Protein AF-A0A239R152-F1 (afdb_monomer)

Foldseek 3Di:
DPPVPVPVVVVVVPDPPPPVVVPPDPPPPVPPPPQPDDVVLVVLLVVLQCLLVDDPVVLVVSVVVLVVVCVVVVSCCVDPSNVVSVVSSCVSVVNDDPPPPVPDPDDDDDDD

Structure (mmCIF, N/CA/C/O backbone):
data_AF-A0A239R152-F1
#
_entry.id   AF-A0A239R152-F1
#
loop_
_atom_site.group_PDB
_atom_site.id
_atom_site.type_symbol
_atom_site.label_atom_id
_atom_site.label_alt_id
_atom_site.label_comp_id
_atom_site.label_asym_id
_atom_site.label_entity_id
_atom_site.label_seq_id
_atom_site.pdbx_PDB_ins_code
_atom_site.Cartn_x
_atom_site.Cartn_y
_atom_site.Cartn_z
_atom_site.occupancy
_atom_site.B_iso_or_equiv
_atom_site.auth_seq_id
_atom_site.auth_comp_id
_atom_site.auth_asym_id
_atom_site.auth_atom_id
_atom_site.pdbx_PDB_model_num
ATOM 1 N N . MET A 1 1 ? -0.148 51.037 48.050 1.00 54.78 1 MET A N 1
ATOM 2 C CA . MET A 1 1 ? 0.441 49.810 47.458 1.00 54.78 1 MET A CA 1
ATOM 3 C C . MET A 1 1 ? 0.717 48.809 48.576 1.00 54.78 1 MET A C 1
ATOM 5 O O . MET A 1 1 ? 1.155 49.253 49.624 1.00 54.78 1 MET A O 1
ATOM 9 N N . ASN A 1 2 ? 0.447 47.514 48.349 1.00 53.69 2 ASN A N 1
ATOM 10 C CA . ASN A 1 2 ? 0.725 46.337 49.215 1.00 53.69 2 ASN A CA 1
ATOM 11 C C . ASN A 1 2 ? -0.446 45.640 49.944 1.00 53.69 2 ASN A C 1
ATOM 13 O O . ASN A 1 2 ? -0.197 44.796 50.799 1.00 53.69 2 ASN A O 1
ATOM 17 N N . ALA A 1 3 ? -1.708 45.857 49.555 1.00 50.34 3 ALA A N 1
ATOM 18 C CA . ALA A 1 3 ? -2.807 44.980 50.003 1.00 50.34 3 ALA A CA 1
ATOM 19 C C . ALA A 1 3 ? -2.902 43.657 49.205 1.00 50.34 3 ALA A C 1
ATOM 21 O O . ALA A 1 3 ? -3.432 42.673 49.705 1.00 50.34 3 ALA A O 1
ATOM 22 N N . TYR A 1 4 ? -2.326 43.599 47.997 1.00 51.03 4 TYR A N 1
ATOM 23 C CA . TYR A 1 4 ? -2.327 42.397 47.149 1.00 51.03 4 TYR A CA 1
ATOM 24 C C . TYR A 1 4 ? -1.309 41.328 47.576 1.00 51.03 4 TYR A C 1
ATOM 26 O O . TYR A 1 4 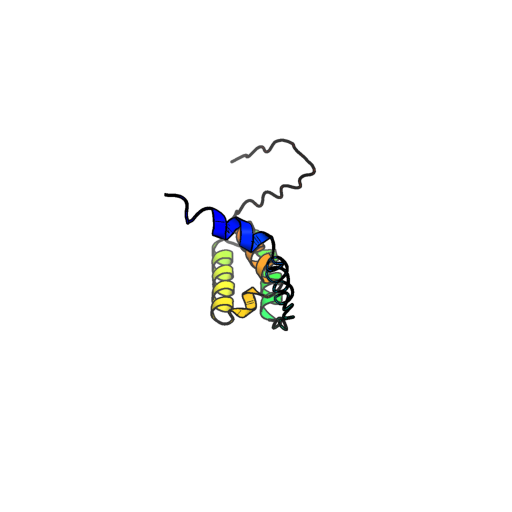? -1.421 40.179 47.158 1.00 51.03 4 TYR A O 1
ATOM 34 N N . ASN A 1 5 ? -0.344 41.674 48.438 1.00 51.94 5 ASN A N 1
ATOM 35 C CA . ASN A 1 5 ? 0.763 40.778 48.777 1.00 51.94 5 ASN A CA 1
ATOM 36 C C . ASN A 1 5 ? 0.481 39.760 49.894 1.00 51.94 5 ASN A C 1
ATOM 38 O O . ASN A 1 5 ? 1.269 38.843 50.117 1.00 51.94 5 ASN A O 1
ATOM 42 N N . ASN A 1 6 ? -0.649 39.885 50.589 1.00 52.69 6 ASN A N 1
ATOM 43 C CA . ASN A 1 6 ? -0.961 39.011 51.723 1.00 52.69 6 ASN A CA 1
ATOM 44 C C . ASN A 1 6 ? -1.977 37.910 51.401 1.00 52.69 6 ASN A C 1
ATOM 46 O O . ASN A 1 6 ? -2.044 36.922 52.136 1.00 52.69 6 ASN A O 1
ATOM 50 N N . THR A 1 7 ? -2.706 38.018 50.289 1.00 52.41 7 THR A N 1
ATOM 51 C CA . THR A 1 7 ? -3.747 37.050 49.912 1.00 52.41 7 THR A CA 1
ATOM 52 C C . THR A 1 7 ? -3.148 35.735 49.403 1.00 52.41 7 THR A C 1
ATOM 54 O O . THR A 1 7 ? -3.587 34.659 49.801 1.00 52.41 7 THR A O 1
ATOM 57 N N . TYR A 1 8 ? -2.069 35.776 48.614 1.00 52.78 8 TYR A N 1
ATOM 58 C CA . TYR A 1 8 ? -1.418 34.549 48.128 1.00 52.78 8 TYR A CA 1
ATOM 59 C C . TYR A 1 8 ? -0.663 33.788 49.227 1.00 52.78 8 TYR A C 1
ATOM 61 O O . TYR A 1 8 ? -0.602 32.562 49.204 1.00 52.78 8 TYR A O 1
ATOM 69 N N . LYS A 1 9 ? -0.138 34.487 50.242 1.00 49.56 9 LYS A N 1
ATOM 70 C CA . LYS A 1 9 ? 0.568 33.851 51.368 1.00 49.56 9 LYS A CA 1
ATOM 71 C C . LYS A 1 9 ? -0.373 33.103 52.315 1.00 49.56 9 LYS A C 1
ATOM 73 O O . LYS A 1 9 ? 0.055 32.154 52.968 1.00 49.56 9 LYS A O 1
ATOM 78 N N . THR A 1 10 ? -1.641 33.506 52.393 1.00 49.16 10 THR A N 1
ATOM 79 C CA . THR A 1 10 ? -2.646 32.834 53.233 1.00 49.16 10 THR A CA 1
ATOM 80 C C . THR A 1 10 ? -3.349 31.682 52.518 1.00 49.16 10 THR A C 1
ATOM 82 O O . THR A 1 10 ? -3.691 30.702 53.178 1.00 49.16 10 THR A O 1
ATOM 85 N N . LEU A 1 11 ? -3.490 31.736 51.189 1.00 50.66 11 LEU A N 1
ATOM 86 C CA . LEU A 1 11 ? -4.076 30.647 50.395 1.00 50.66 11 LEU A CA 1
ATOM 87 C C . LEU A 1 11 ? -3.208 29.375 50.362 1.00 50.66 11 LEU A C 1
ATOM 89 O O . LEU A 1 11 ? -3.748 28.274 50.380 1.00 50.66 11 LEU A O 1
ATOM 93 N N . ILE A 1 12 ? -1.878 29.499 50.421 1.00 53.09 12 ILE A N 1
ATOM 94 C CA . ILE A 1 12 ? -0.962 28.340 50.439 1.00 53.09 12 ILE A CA 1
ATOM 95 C C . ILE A 1 12 ? -1.028 27.574 51.778 1.00 53.09 12 ILE A C 1
ATOM 97 O O . ILE A 1 12 ? -0.812 26.367 51.821 1.00 53.09 12 ILE A O 1
ATOM 101 N N . LYS A 1 13 ? -1.377 28.243 52.888 1.00 52.16 13 LYS A N 1
ATOM 102 C CA . LYS A 1 13 ? -1.418 27.634 54.235 1.00 52.16 13 LYS A CA 1
ATOM 103 C C . LYS A 1 13 ? -2.699 26.862 54.559 1.00 52.16 13 LYS A C 1
ATOM 105 O O . LYS A 1 13 ? -2.751 26.191 55.585 1.00 52.16 13 LYS A O 1
ATOM 110 N N . ARG A 1 14 ? -3.727 26.934 53.713 1.00 52.03 14 ARG A N 1
ATOM 111 C CA . ARG A 1 14 ? -4.981 26.192 53.882 1.00 52.03 14 ARG A CA 1
ATOM 112 C C . ARG A 1 14 ? -5.170 25.246 52.706 1.00 52.03 14 ARG A C 1
ATOM 114 O O . ARG A 1 14 ? -5.946 25.545 51.820 1.00 52.03 14 ARG A O 1
ATOM 121 N N . GLY A 1 15 ? -4.410 24.150 52.696 1.00 53.88 15 GLY A N 1
ATOM 122 C CA . GLY A 1 15 ? -4.797 22.814 52.208 1.00 53.88 15 GLY A CA 1
ATOM 123 C C . GLY A 1 15 ? -5.612 22.637 50.916 1.00 53.88 15 GLY A C 1
ATOM 124 O O . GLY A 1 15 ? -6.231 21.592 50.778 1.00 53.88 15 GLY A O 1
ATOM 125 N N . ILE A 1 16 ? -5.644 23.589 49.981 1.00 56.22 16 ILE A N 1
ATOM 126 C CA . ILE A 1 16 ? -6.436 23.488 48.735 1.00 56.22 16 ILE A CA 1
ATOM 127 C C . ILE A 1 16 ? -5.576 22.983 47.558 1.00 56.22 16 ILE A C 1
ATOM 129 O O . ILE A 1 16 ? -6.053 22.821 46.441 1.00 56.22 16 ILE A O 1
ATOM 133 N N . PHE A 1 17 ? -4.307 22.643 47.795 1.00 52.22 17 PHE A N 1
ATOM 134 C CA . PHE A 1 17 ? -3.438 22.102 46.749 1.00 52.22 17 PHE A CA 1
ATOM 135 C C . PHE A 1 17 ? -3.601 20.602 46.404 1.00 52.22 17 PHE A C 1
ATOM 137 O O . PHE A 1 17 ? -3.144 20.234 45.325 1.00 52.22 17 PHE A O 1
ATOM 144 N N . PRO A 1 18 ? -4.249 19.708 47.190 1.00 51.25 18 PRO A N 1
ATOM 145 C CA . PRO A 1 18 ? -4.340 18.306 46.785 1.00 51.25 18 PRO A CA 1
ATOM 146 C C . PRO A 1 18 ? -5.588 17.995 45.944 1.00 51.25 18 PRO A C 1
ATOM 148 O O . PRO A 1 18 ? -5.772 16.847 45.559 1.00 51.25 18 PRO A O 1
ATOM 151 N N . LEU A 1 19 ? -6.458 18.971 45.648 1.00 53.03 19 LEU A N 1
ATOM 152 C CA . LEU A 1 19 ? -7.699 18.689 44.915 1.00 53.03 19 LEU A CA 1
ATOM 153 C C . LEU A 1 19 ? -7.513 18.667 43.387 1.00 53.03 19 LEU A C 1
ATOM 155 O O . LEU A 1 19 ? -8.284 18.016 42.689 1.00 53.03 19 LEU A O 1
ATOM 159 N N . LEU A 1 20 ? -6.484 19.338 42.853 1.00 53.75 20 LEU A N 1
ATOM 160 C CA . LEU A 1 20 ? -6.269 19.429 41.401 1.00 53.75 20 LEU A CA 1
ATOM 161 C C . LEU A 1 20 ? -5.587 18.186 40.797 1.00 53.75 20 LEU A C 1
ATOM 163 O O . LEU A 1 20 ? -5.603 18.012 39.584 1.00 53.75 20 LEU A O 1
ATOM 167 N N . LEU A 1 21 ? -5.007 17.317 41.633 1.00 53.88 21 LEU A N 1
ATOM 168 C CA . LEU A 1 21 ? -4.289 16.109 41.200 1.00 53.88 21 LEU A CA 1
ATOM 169 C C . LEU A 1 21 ? -5.175 14.850 41.162 1.00 53.88 21 LEU A C 1
ATOM 171 O O . LEU A 1 21 ? -4.732 13.809 40.688 1.00 53.88 21 LEU A O 1
ATOM 175 N N . LEU A 1 22 ? -6.428 14.941 41.627 1.00 53.94 22 LEU A N 1
ATOM 176 C CA . LEU A 1 22 ? -7.354 13.805 41.706 1.00 53.94 22 LEU A CA 1
ATOM 177 C C . LEU A 1 22 ? -8.255 13.639 40.462 1.00 53.94 22 LEU A C 1
ATOM 179 O O . LEU A 1 22 ? -9.050 12.708 40.406 1.00 53.94 22 LEU A O 1
ATOM 183 N N . LEU A 1 23 ? -8.140 14.526 39.466 1.00 54.38 23 LEU A N 1
ATOM 184 C CA . LEU A 1 23 ? -8.944 14.511 38.229 1.00 54.38 23 LEU A CA 1
ATOM 185 C C . LEU A 1 23 ? -8.264 13.796 37.046 1.00 54.38 23 LEU A C 1
ATOM 187 O O . LEU A 1 23 ? -8.760 13.850 35.925 1.00 54.38 23 LEU A O 1
ATOM 191 N N . LEU A 1 24 ? -7.135 13.125 37.283 1.00 58.44 24 LEU A N 1
ATOM 192 C CA . LEU A 1 24 ? -6.314 12.505 36.240 1.00 58.44 24 LEU A CA 1
ATOM 193 C C . LEU A 1 24 ? -6.440 10.979 36.019 1.00 58.44 24 LEU A C 1
ATOM 195 O O . LEU A 1 24 ? -5.568 10.456 35.329 1.00 58.44 24 LEU A O 1
ATOM 199 N N . PRO A 1 25 ? -7.472 10.228 36.474 1.00 57.25 25 PRO A N 1
ATOM 200 C CA . PRO A 1 25 ? -7.584 8.830 36.059 1.00 57.25 25 PRO A CA 1
ATOM 201 C C . PRO A 1 25 ? -8.887 8.528 35.307 1.00 57.25 25 PRO A C 1
ATOM 203 O O . PRO A 1 25 ? -9.601 7.621 35.708 1.00 57.25 25 PRO A O 1
ATOM 206 N N . LEU A 1 26 ? -9.245 9.255 34.240 1.00 57.44 26 LEU A N 1
ATOM 207 C CA . LEU A 1 26 ? -10.443 8.913 33.445 1.00 57.44 26 LEU A CA 1
ATOM 208 C C . LEU A 1 26 ? -10.313 9.189 31.935 1.00 57.44 26 LEU A C 1
ATOM 210 O O . LEU A 1 26 ? -11.246 9.700 31.326 1.00 57.44 26 LEU A O 1
ATOM 214 N N . CYS A 1 27 ? -9.187 8.856 31.294 1.00 57.62 27 CYS A N 1
ATOM 215 C CA . CYS A 1 27 ? -9.175 8.848 29.821 1.00 57.62 27 CYS A CA 1
ATOM 216 C C . CYS A 1 27 ? -8.229 7.828 29.172 1.00 57.62 27 CYS A C 1
ATOM 218 O O . CYS A 1 27 ? -7.711 8.062 28.088 1.00 57.62 27 CYS A O 1
ATOM 220 N N . PHE A 1 28 ? -8.043 6.663 29.792 1.00 58.47 28 PHE A N 1
ATOM 221 C CA . PHE A 1 28 ? -7.693 5.462 29.030 1.00 58.47 28 PHE A CA 1
ATOM 222 C C . PHE A 1 28 ? -8.974 4.666 28.823 1.00 58.47 28 PHE A C 1
ATOM 224 O O . PHE A 1 28 ? -9.144 3.563 29.335 1.00 58.47 28 PHE A O 1
ATOM 231 N N . CYS A 1 29 ? -9.922 5.268 28.101 1.00 51.75 29 CYS A N 1
ATOM 232 C CA . CYS A 1 29 ? -10.923 4.472 27.418 1.00 51.75 29 CYS A CA 1
ATOM 233 C C . CYS A 1 29 ? -10.142 3.757 26.313 1.00 51.75 29 CYS A C 1
ATOM 235 O O . CYS A 1 29 ? -9.996 4.276 25.208 1.00 51.75 29 CYS A O 1
ATOM 237 N N . SER A 1 30 ? -9.545 2.612 26.656 1.00 56.03 30 SER A N 1
ATOM 238 C CA . SER A 1 30 ? -9.160 1.612 25.671 1.00 56.03 30 SER A CA 1
ATOM 239 C C . SER A 1 30 ? -10.476 1.103 25.107 1.00 56.03 30 SER A C 1
ATOM 241 O O . SER A 1 30 ? -11.021 0.097 25.548 1.00 56.03 30 SER A O 1
ATOM 243 N N . CYS A 1 31 ? -11.060 1.913 24.229 1.00 56.28 31 CYS A N 1
ATOM 244 C CA . CYS A 1 31 ? -12.112 1.485 23.347 1.00 56.28 31 CYS A CA 1
ATOM 245 C C . CYS A 1 31 ? -11.403 0.496 22.431 1.00 56.28 31 CYS A C 1
ATOM 247 O O . CYS A 1 31 ? -10.741 0.893 21.472 1.00 56.28 31 CYS A O 1
ATOM 249 N N . GLU A 1 32 ? -11.442 -0.778 22.813 1.00 53.25 32 GLU A N 1
ATOM 250 C CA . GLU A 1 32 ? -11.334 -1.891 21.882 1.00 53.25 32 GLU A CA 1
ATOM 251 C C . GLU A 1 32 ? -12.467 -1.650 20.883 1.00 53.25 32 GLU A C 1
ATOM 253 O O . GLU A 1 32 ? -13.606 -2.072 21.066 1.00 53.25 32 GLU A O 1
ATOM 258 N N . LYS A 1 33 ? -12.198 -0.794 19.891 1.00 56.69 33 LYS A N 1
ATOM 259 C CA . LYS A 1 33 ? -13.030 -0.721 18.709 1.00 56.69 33 LYS A CA 1
ATOM 260 C C . LYS A 1 33 ? -12.922 -2.113 18.133 1.00 56.69 33 LYS A C 1
ATOM 262 O O . LYS A 1 33 ? -11.815 -2.534 17.803 1.00 56.69 33 LYS A O 1
ATOM 267 N N . ASP A 1 34 ? -14.044 -2.815 18.061 1.00 56.56 34 ASP A N 1
ATOM 268 C CA . ASP A 1 34 ? -14.171 -3.956 17.172 1.00 56.56 34 ASP A CA 1
ATOM 269 C C . ASP A 1 34 ? -13.736 -3.454 15.794 1.00 56.56 34 ASP A C 1
ATOM 271 O O . ASP A 1 34 ? -14.458 -2.700 15.137 1.00 56.56 34 ASP A O 1
ATOM 275 N N . ILE A 1 35 ? -12.483 -3.747 15.433 1.00 60.47 35 ILE A N 1
ATOM 276 C CA . ILE A 1 35 ? -11.912 -3.341 14.158 1.00 60.47 35 ILE A CA 1
ATOM 277 C C . ILE A 1 35 ? -12.716 -4.126 13.139 1.00 60.47 35 ILE A C 1
ATOM 279 O O 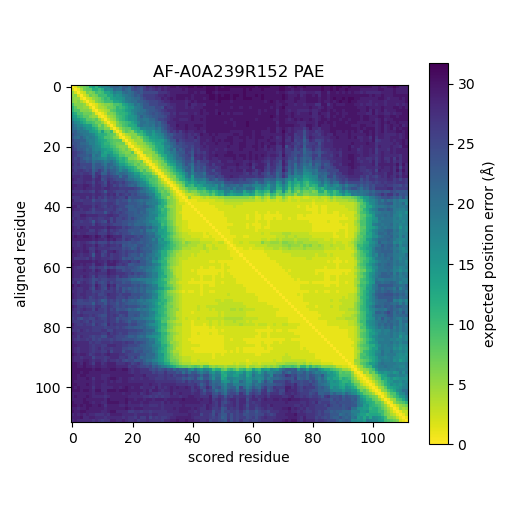. ILE A 1 35 ? -12.624 -5.353 13.070 1.00 60.47 35 ILE A O 1
ATOM 283 N N . GLU A 1 36 ? -13.567 -3.413 12.411 1.00 67.31 36 GLU A N 1
ATOM 284 C CA . GLU A 1 36 ? -14.335 -3.991 11.328 1.00 67.31 36 GLU A CA 1
ATOM 285 C C . GLU A 1 36 ? -13.329 -4.573 10.335 1.00 67.31 36 GLU A C 1
ATOM 287 O O . GLU A 1 36 ? -12.520 -3.857 9.746 1.00 67.31 36 GLU A O 1
ATOM 292 N N . HIS A 1 37 ? -13.295 -5.900 10.253 1.00 75.94 37 HIS A N 1
ATOM 293 C CA . HIS A 1 37 ? -12.340 -6.592 9.410 1.00 75.94 37 HIS A CA 1
ATOM 294 C C . HIS A 1 37 ? -12.844 -6.535 7.973 1.00 75.94 37 HIS A C 1
ATOM 296 O O . HIS A 1 37 ? -13.867 -7.142 7.656 1.00 75.94 37 HIS A O 1
ATOM 302 N N . TYR A 1 38 ? -12.127 -5.813 7.116 1.00 86.62 38 TYR A N 1
ATOM 303 C CA . TYR A 1 38 ? -12.467 -5.664 5.705 1.00 86.62 38 TYR A CA 1
ATOM 304 C C . TYR A 1 38 ? -11.713 -6.719 4.879 1.00 86.62 38 TYR A C 1
ATOM 306 O O . TYR A 1 38 ? -10.495 -6.603 4.711 1.00 86.62 38 TYR A O 1
ATOM 314 N N . PRO A 1 39 ? -12.385 -7.749 4.325 1.00 90.81 39 PRO A N 1
ATOM 315 C CA . PRO A 1 39 ? -11.725 -8.779 3.516 1.00 90.81 39 PRO A CA 1
ATOM 316 C C . PRO A 1 39 ? -10.967 -8.203 2.311 1.00 90.81 39 PRO A C 1
ATOM 318 O O . PRO A 1 39 ? -9.940 -8.743 1.892 1.00 90.81 39 PRO A O 1
ATOM 321 N N . GLU A 1 40 ? -11.439 -7.079 1.771 1.00 93.94 40 GLU A N 1
ATOM 322 C CA . GLU A 1 40 ? -10.790 -6.329 0.701 1.00 93.94 40 GLU A CA 1
ATOM 323 C C . GLU A 1 40 ? -9.380 -5.877 1.089 1.00 93.94 40 GLU A C 1
ATOM 325 O O . GLU A 1 40 ? -8.496 -5.876 0.237 1.00 93.94 40 GLU A O 1
ATOM 330 N N . MET A 1 41 ? -9.125 -5.571 2.365 1.00 93.25 41 MET A N 1
ATOM 331 C CA . MET A 1 41 ? -7.802 -5.151 2.839 1.00 93.25 41 MET A CA 1
ATOM 332 C C . MET A 1 41 ? -6.790 -6.290 2.756 1.00 93.25 41 MET A C 1
ATOM 334 O O . MET A 1 41 ? -5.642 -6.067 2.382 1.00 93.25 41 MET A O 1
ATOM 338 N N . VAL A 1 42 ? -7.222 -7.533 2.984 1.00 95.12 42 VAL A N 1
ATOM 339 C CA . VAL A 1 42 ? -6.376 -8.719 2.779 1.00 95.12 42 VAL A CA 1
ATOM 340 C C . VAL A 1 42 ? -6.018 -8.876 1.299 1.00 95.12 42 VAL A C 1
ATOM 342 O O . VAL A 1 42 ? -4.862 -9.145 0.960 1.00 95.12 42 VAL A O 1
ATOM 345 N N . ALA A 1 43 ? -6.987 -8.669 0.403 1.00 96.06 43 ALA A N 1
ATOM 346 C CA . ALA A 1 43 ? -6.760 -8.737 -1.039 1.00 96.06 43 ALA A CA 1
ATOM 347 C C . ALA A 1 43 ? -5.839 -7.607 -1.526 1.00 96.06 43 ALA A C 1
ATOM 349 O O . ALA A 1 43 ? -4.893 -7.856 -2.275 1.00 96.06 43 ALA A O 1
ATOM 350 N N . TYR A 1 44 ? -6.065 -6.379 -1.058 1.00 97.56 44 TYR A N 1
ATOM 351 C CA . TYR A 1 44 ? -5.230 -5.226 -1.380 1.00 97.56 44 TYR A CA 1
ATOM 352 C C . TYR A 1 44 ? -3.814 -5.394 -0.850 1.00 97.56 44 TYR A C 1
ATOM 354 O O . TYR A 1 44 ? -2.874 -5.089 -1.572 1.00 97.56 44 TYR A O 1
ATOM 362 N N . TYR A 1 45 ? -3.639 -5.957 0.342 1.00 97.19 45 TYR A N 1
ATOM 363 C CA . TYR A 1 45 ? -2.321 -6.290 0.871 1.00 97.19 45 TYR A CA 1
ATOM 364 C C . TYR A 1 45 ? -1.604 -7.365 0.040 1.00 97.19 45 TYR A C 1
ATOM 366 O O . TYR A 1 45 ? -0.403 -7.279 -0.226 1.00 97.19 45 TYR A O 1
ATOM 374 N N . ALA A 1 46 ? -2.319 -8.397 -0.413 1.00 97.00 46 ALA A N 1
ATOM 375 C CA . ALA A 1 46 ? -1.739 -9.412 -1.289 1.00 97.00 46 ALA A CA 1
ATOM 376 C C . ALA A 1 46 ? -1.277 -8.817 -2.632 1.00 97.00 46 ALA A C 1
ATOM 378 O O . ALA A 1 46 ? -0.188 -9.139 -3.111 1.00 97.00 46 ALA A O 1
ATOM 379 N N . GLU A 1 47 ? -2.081 -7.930 -3.215 1.00 96.81 47 GLU A N 1
ATOM 380 C CA . GLU A 1 47 ? -1.773 -7.231 -4.462 1.00 96.81 47 GLU A CA 1
ATOM 381 C C . GLU A 1 47 ? -0.648 -6.201 -4.287 1.00 96.81 47 GLU A C 1
ATOM 383 O O . GLU A 1 47 ? 0.256 -6.150 -5.122 1.00 96.81 47 GLU A O 1
ATOM 388 N N . SER A 1 48 ? -0.632 -5.458 -3.172 1.00 96.69 48 SER A N 1
ATOM 389 C CA . SER A 1 48 ? 0.347 -4.397 -2.907 1.00 96.69 48 SER A CA 1
ATOM 390 C C . SER A 1 48 ? 1.785 -4.917 -2.878 1.00 96.69 48 SER A C 1
ATOM 392 O O . SER A 1 48 ? 2.703 -4.231 -3.322 1.00 96.69 48 SER A O 1
ATOM 394 N N . LYS A 1 49 ? 1.989 -6.161 -2.427 1.00 95.88 49 LYS A N 1
ATOM 395 C CA . LYS A 1 49 ? 3.304 -6.831 -2.417 1.00 95.88 49 LYS A CA 1
ATOM 396 C C . LYS A 1 49 ? 3.916 -7.022 -3.808 1.00 95.88 49 LYS A C 1
ATOM 398 O O . LYS A 1 49 ? 5.121 -7.225 -3.913 1.00 95.88 49 LYS A O 1
ATOM 403 N N . ASN A 1 50 ? 3.109 -6.958 -4.866 1.00 95.19 50 ASN A N 1
ATOM 404 C CA . ASN A 1 50 ? 3.562 -7.118 -6.247 1.00 95.19 50 ASN A CA 1
ATOM 405 C C . ASN A 1 50 ? 3.716 -5.778 -6.984 1.00 95.19 50 ASN A C 1
ATOM 407 O O . ASN A 1 50 ? 4.108 -5.769 -8.146 1.00 95.19 50 ASN A O 1
ATOM 411 N N . LEU A 1 51 ? 3.440 -4.638 -6.342 1.00 93.31 51 LEU A N 1
ATOM 412 C CA . LEU A 1 51 ? 3.547 -3.328 -6.995 1.00 93.31 51 LEU A CA 1
ATOM 413 C C . LEU A 1 51 ? 4.945 -2.995 -7.548 1.00 93.31 51 LEU A C 1
ATOM 415 O O . LEU A 1 51 ? 5.006 -2.385 -8.614 1.00 93.31 51 LEU A O 1
ATOM 419 N N . PRO A 1 52 ? 6.065 -3.410 -6.922 1.00 89.88 52 PRO A N 1
ATOM 420 C CA . PRO A 1 52 ? 7.392 -3.141 -7.479 1.00 89.88 52 PRO A CA 1
ATOM 421 C C . PRO A 1 52 ? 7.673 -3.822 -8.829 1.00 89.88 52 PRO A C 1
ATOM 423 O O . PRO A 1 52 ? 8.625 -3.447 -9.505 1.00 89.88 52 PRO A O 1
ATOM 426 N N . SER A 1 53 ? 6.888 -4.833 -9.226 1.00 90.19 53 SER A N 1
ATOM 427 C CA . SER A 1 53 ? 7.090 -5.582 -10.476 1.00 90.19 53 SER A CA 1
ATOM 428 C C . SER A 1 53 ? 6.133 -5.186 -11.605 1.00 90.19 53 SER A C 1
ATOM 430 O O . SER A 1 53 ? 6.203 -5.762 -12.693 1.00 90.19 53 SER A O 1
ATOM 432 N N . VAL A 1 54 ? 5.248 -4.209 -11.381 1.00 91.25 54 VAL A N 1
ATOM 433 C CA . VAL A 1 54 ? 4.267 -3.754 -12.378 1.00 91.25 54 VAL A CA 1
ATOM 434 C C . VAL A 1 54 ? 4.581 -2.350 -12.897 1.00 91.25 54 VAL A C 1
ATOM 436 O O . VAL A 1 54 ? 5.456 -1.645 -12.405 1.00 91.25 54 VAL A O 1
ATOM 439 N N . THR A 1 55 ? 3.863 -1.935 -13.939 1.00 92.88 55 THR A N 1
ATOM 440 C CA . THR A 1 55 ? 4.036 -0.613 -14.554 1.00 92.88 55 THR A CA 1
ATOM 441 C C . THR A 1 55 ? 3.510 0.517 -13.665 1.00 92.88 55 THR A C 1
ATOM 443 O O . THR A 1 55 ? 2.565 0.321 -12.900 1.00 92.88 55 THR A O 1
ATOM 446 N N . ALA A 1 56 ? 4.039 1.733 -13.844 1.00 90.00 56 ALA A N 1
ATOM 447 C CA . ALA A 1 56 ? 3.580 2.935 -13.137 1.00 90.00 56 ALA A CA 1
ATOM 448 C C . ALA A 1 56 ? 2.063 3.175 -13.270 1.00 90.00 56 ALA A C 1
ATOM 450 O O . ALA A 1 56 ? 1.396 3.474 -12.282 1.00 90.00 56 ALA A O 1
A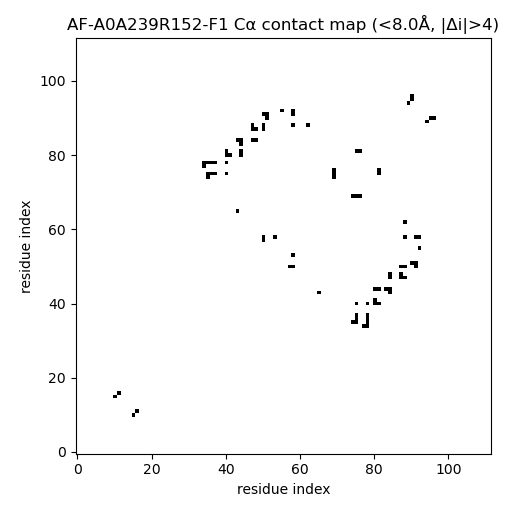TOM 451 N N . ASP A 1 57 ? 1.490 2.948 -14.457 1.00 91.94 57 ASP A N 1
ATOM 452 C CA . ASP A 1 57 ? 0.038 3.031 -14.675 1.00 91.94 57 ASP A CA 1
ATOM 453 C C . ASP A 1 57 ? -0.746 2.045 -13.802 1.00 91.94 57 ASP A C 1
ATOM 455 O O . ASP A 1 57 ? -1.858 2.329 -13.356 1.00 91.94 57 ASP A O 1
ATOM 459 N N . SER A 1 58 ? -0.187 0.856 -13.576 1.00 92.31 58 SER A N 1
ATOM 460 C CA . SER A 1 58 ? -0.813 -0.171 -12.745 1.00 92.31 58 SER A CA 1
ATOM 461 C C . SER A 1 58 ? -0.738 0.200 -11.268 1.00 92.31 58 SER A C 1
ATOM 463 O O . SER A 1 58 ? -1.730 0.032 -10.562 1.00 92.31 58 SER A O 1
ATOM 465 N N . ILE A 1 59 ? 0.374 0.798 -10.831 1.00 92.62 59 ILE A N 1
ATOM 466 C CA . ILE A 1 59 ? 0.506 1.370 -9.485 1.00 92.62 59 ILE A CA 1
ATOM 467 C C . ILE A 1 59 ? -0.525 2.489 -9.288 1.00 92.62 59 ILE A C 1
ATOM 469 O O . ILE A 1 59 ? -1.269 2.461 -8.315 1.00 92.62 59 ILE A O 1
ATOM 473 N N . ALA A 1 60 ? -0.650 3.423 -10.236 1.00 93.44 60 ALA A N 1
ATOM 474 C CA . ALA A 1 60 ? -1.615 4.522 -10.151 1.00 93.44 60 ALA A CA 1
ATOM 475 C C . ALA A 1 60 ? -3.068 4.023 -10.053 1.00 93.44 60 ALA A C 1
ATOM 477 O O . ALA A 1 60 ? -3.836 4.497 -9.211 1.00 93.44 60 ALA A O 1
ATOM 478 N N . ARG A 1 61 ? -3.438 3.024 -10.867 1.00 96.00 61 ARG A N 1
ATOM 479 C CA . ARG A 1 61 ? -4.760 2.380 -10.798 1.00 96.00 61 ARG A CA 1
ATOM 480 C C . ARG A 1 61 ? -4.998 1.694 -9.454 1.00 96.00 61 ARG A C 1
ATOM 482 O O . ARG A 1 61 ? -6.095 1.804 -8.909 1.00 96.00 61 ARG A O 1
ATOM 489 N N . PHE A 1 62 ? -3.992 1.012 -8.911 1.00 97.19 62 PHE A N 1
ATOM 490 C CA . PHE A 1 62 ? -4.092 0.386 -7.597 1.00 97.19 62 PHE A CA 1
ATOM 491 C C . PHE A 1 62 ? -4.271 1.424 -6.483 1.00 97.19 62 PHE A C 1
ATOM 493 O O . PHE A 1 62 ? -5.180 1.288 -5.667 1.00 97.19 62 PHE A O 1
ATOM 500 N N . THR A 1 63 ? -3.485 2.502 -6.491 1.00 95.88 63 THR A N 1
ATOM 501 C CA . THR A 1 63 ? -3.614 3.602 -5.525 1.00 95.88 63 THR A CA 1
ATOM 502 C C . THR A 1 63 ? -5.015 4.205 -5.556 1.00 95.88 63 THR A C 1
ATOM 504 O O . THR A 1 63 ? -5.633 4.367 -4.509 1.00 95.88 63 THR A O 1
ATOM 507 N N . GLN A 1 64 ? -5.558 4.470 -6.749 1.00 96.31 64 GLN A N 1
ATOM 508 C CA . GLN A 1 64 ? -6.921 4.986 -6.893 1.00 96.31 64 GLN A CA 1
ATOM 509 C C . GLN A 1 64 ? -7.974 4.000 -6.370 1.00 96.31 64 GLN A C 1
ATOM 511 O O . GLN A 1 64 ? -8.964 4.418 -5.774 1.00 96.31 64 GLN A O 1
ATOM 516 N N . LYS A 1 65 ? -7.770 2.693 -6.573 1.00 97.06 65 LYS A N 1
ATOM 517 C CA . LYS A 1 65 ? -8.661 1.649 -6.054 1.00 97.06 65 LYS A CA 1
ATOM 518 C C . LYS A 1 65 ? -8.705 1.659 -4.524 1.00 97.06 65 LYS A C 1
ATOM 520 O O . LYS A 1 65 ? -9.794 1.654 -3.952 1.00 97.06 65 LYS A O 1
ATOM 525 N N . VAL A 1 66 ? -7.539 1.700 -3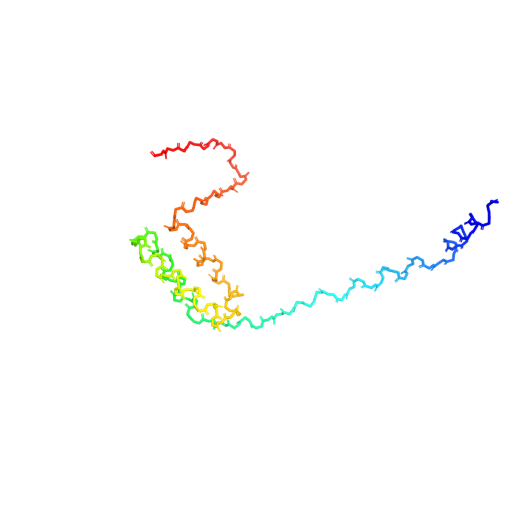.876 1.00 96.50 66 VAL A N 1
ATOM 526 C CA . VAL A 1 66 ? -7.430 1.758 -2.410 1.00 96.50 66 VAL A CA 1
ATOM 527 C C . VAL A 1 66 ? -8.033 3.058 -1.875 1.00 96.50 66 VAL A C 1
ATOM 529 O O . VAL A 1 66 ? -8.825 3.009 -0.938 1.00 96.50 66 VAL A O 1
ATOM 532 N N . ASP A 1 67 ? -7.733 4.201 -2.502 1.00 96.12 67 ASP A N 1
ATOM 533 C CA . ASP A 1 67 ? -8.283 5.507 -2.114 1.00 96.12 67 ASP A CA 1
ATOM 534 C C . ASP A 1 67 ? -9.817 5.530 -2.202 1.00 96.12 67 ASP A C 1
ATOM 536 O O . ASP A 1 67 ? -10.501 5.897 -1.247 1.00 96.12 67 ASP A O 1
ATOM 540 N N . HIS A 1 68 ? -10.379 5.034 -3.307 1.00 97.06 68 HIS A N 1
ATOM 541 C CA . HIS A 1 68 ? -11.827 4.957 -3.479 1.00 97.06 68 HIS A CA 1
ATOM 542 C C . HIS A 1 68 ? -12.484 4.087 -2.402 1.00 97.06 68 HIS A C 1
ATOM 544 O O . HIS A 1 68 ? -13.528 4.454 -1.862 1.00 97.06 68 HIS A O 1
ATOM 550 N N . PHE A 1 69 ? -11.867 2.952 -2.064 1.00 96.00 69 PHE A N 1
ATOM 551 C CA . PHE A 1 69 ? -12.369 2.070 -1.016 1.00 96.00 69 PHE A CA 1
ATOM 552 C C . PHE A 1 69 ? -12.396 2.768 0.347 1.00 96.00 69 PHE A C 1
ATOM 554 O O . PHE A 1 69 ? -13.430 2.769 1.006 1.00 96.00 69 PHE A O 1
ATOM 561 N N . VAL A 1 70 ? -11.314 3.440 0.752 1.00 95.12 70 VAL A N 1
ATOM 562 C CA . VAL A 1 70 ? -11.276 4.130 2.055 1.00 95.12 70 VAL A CA 1
ATOM 563 C C . VAL A 1 70 ? -12.109 5.412 2.098 1.00 95.12 70 VAL A C 1
ATOM 565 O O . VAL A 1 70 ? -12.442 5.888 3.181 1.00 95.12 70 VAL A O 1
ATOM 568 N N . VAL A 1 71 ? -12.465 5.990 0.947 1.00 94.88 71 VAL A N 1
ATOM 569 C CA . VAL A 1 71 ? -13.467 7.065 0.867 1.00 94.88 71 VAL A CA 1
ATOM 570 C C . VAL A 1 71 ? -14.870 6.514 1.131 1.00 94.88 71 VAL A C 1
ATOM 572 O O . VAL A 1 71 ? -15.644 7.150 1.845 1.00 94.88 71 VAL A O 1
ATOM 575 N N . GLN A 1 72 ? -15.195 5.336 0.588 1.00 95.88 72 GLN A N 1
ATOM 576 C CA . GLN A 1 72 ? -16.475 4.663 0.835 1.00 95.88 72 GLN A CA 1
ATOM 577 C C . GLN A 1 72 ? -16.573 4.090 2.256 1.00 95.88 72 GLN A C 1
ATOM 579 O O . GLN A 1 72 ? -17.636 4.166 2.871 1.00 95.88 72 GLN A O 1
ATOM 584 N N . TYR A 1 73 ? -15.462 3.574 2.786 1.00 94.31 73 TYR A N 1
ATOM 585 C CA . TYR A 1 73 ? -15.360 2.936 4.098 1.00 94.31 73 TYR A CA 1
ATOM 586 C C . TYR A 1 73 ? -14.253 3.597 4.933 1.00 94.31 73 TYR A C 1
ATOM 588 O O . TYR A 1 73 ? -13.148 3.064 5.045 1.00 94.31 73 TYR A O 1
ATOM 596 N N . PRO A 1 74 ? -14.512 4.767 5.551 1.00 92.88 74 PRO A N 1
ATOM 597 C CA . PRO A 1 74 ? -13.481 5.508 6.281 1.00 92.88 74 PRO A CA 1
ATOM 598 C C . PRO A 1 74 ? -12.829 4.732 7.430 1.00 92.88 74 PRO A C 1
ATOM 600 O O . PRO A 1 74 ? -11.650 4.951 7.711 1.00 92.88 74 PRO A O 1
ATOM 603 N N . ALA A 1 75 ? -13.565 3.815 8.069 1.00 90.62 75 ALA A N 1
ATOM 604 C CA . ALA A 1 75 ? -13.050 2.974 9.149 1.00 90.62 75 ALA A CA 1
ATOM 605 C C . ALA A 1 75 ? -12.005 1.949 8.672 1.00 90.62 75 ALA A C 1
ATOM 607 O O . ALA A 1 75 ? -11.180 1.520 9.473 1.00 90.62 75 ALA A O 1
ATOM 608 N N .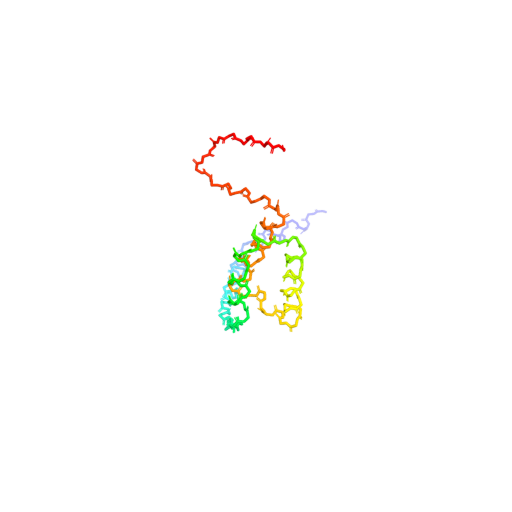 ALA A 1 76 ? -11.928 1.645 7.371 1.00 91.38 76 ALA A N 1
ATOM 609 C CA . ALA A 1 76 ? -10.879 0.788 6.815 1.00 91.38 76 ALA A CA 1
ATOM 610 C C . ALA A 1 76 ? -9.465 1.372 6.983 1.00 91.38 76 ALA A C 1
ATOM 612 O O . ALA A 1 76 ? -8.485 0.637 6.927 1.00 91.38 76 ALA A O 1
ATOM 613 N N . LYS A 1 77 ? -9.335 2.682 7.240 1.00 92.38 77 LYS A N 1
ATOM 614 C CA . LYS A 1 77 ? -8.047 3.301 7.597 1.00 92.38 77 LYS A CA 1
ATOM 615 C C . LYS A 1 77 ? -7.520 2.853 8.963 1.00 92.38 77 LYS A C 1
ATOM 617 O O . LYS A 1 77 ? -6.339 3.041 9.235 1.00 92.38 77 LYS A O 1
ATOM 622 N N . GLU A 1 78 ? -8.390 2.315 9.817 1.00 92.06 78 GLU A N 1
ATOM 623 C CA . GLU A 1 78 ? -8.041 1.768 11.132 1.00 92.06 78 GLU A CA 1
ATOM 624 C C . GLU A 1 78 ? -7.676 0.272 11.055 1.00 92.06 78 GLU A C 1
ATOM 626 O O . GLU A 1 78 ? -7.225 -0.293 12.049 1.00 92.06 78 GLU A O 1
ATOM 631 N N . ASP A 1 79 ? -7.827 -0.368 9.886 1.00 92.56 79 ASP A N 1
ATOM 632 C CA . ASP A 1 79 ? -7.398 -1.751 9.676 1.00 92.56 79 ASP A CA 1
ATOM 633 C C . ASP A 1 79 ? -5.869 -1.857 9.765 1.00 92.56 79 ASP A C 1
ATOM 635 O O . ASP A 1 79 ? -5.125 -1.063 9.181 1.00 92.56 79 ASP A O 1
ATOM 639 N N . SER A 1 80 ? -5.397 -2.887 10.467 1.00 92.50 80 SER A N 1
ATOM 640 C CA . SER A 1 80 ? -3.971 -3.157 10.671 1.00 92.50 80 SER A CA 1
ATOM 641 C C . SER A 1 80 ? -3.146 -3.292 9.382 1.00 92.50 80 SER A C 1
ATOM 643 O O . SER A 1 80 ? -1.952 -3.012 9.414 1.00 92.50 80 SER A O 1
ATOM 645 N N . LEU A 1 81 ? -3.754 -3.681 8.253 1.00 94.44 81 LEU A N 1
ATOM 646 C CA . LEU A 1 81 ? -3.067 -3.853 6.966 1.00 94.44 81 LEU A CA 1
ATOM 647 C C . LEU A 1 81 ? -2.979 -2.562 6.147 1.00 94.44 81 LEU A C 1
ATOM 649 O O . LEU A 1 81 ? -2.158 -2.471 5.231 1.00 94.44 81 LEU A O 1
ATOM 653 N N . TYR A 1 82 ? -3.810 -1.560 6.446 1.00 94.50 82 TYR A N 1
ATOM 654 C CA . TYR A 1 82 ? -3.796 -0.284 5.734 1.00 94.50 82 TYR A CA 1
ATOM 655 C C . TYR A 1 82 ? -2.412 0.389 5.693 1.00 94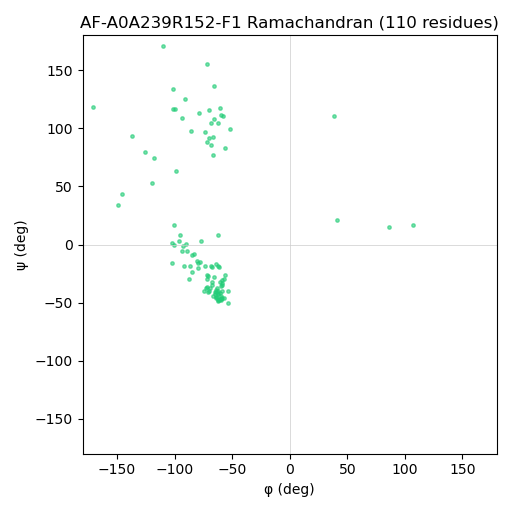.50 82 TYR A C 1
ATOM 657 O O . TYR A 1 82 ? -1.978 0.740 4.590 1.00 94.50 82 TYR A O 1
ATOM 665 N N . PRO A 1 83 ? -1.679 0.558 6.817 1.00 94.50 83 PRO A N 1
ATOM 666 C CA . PRO A 1 83 ? -0.355 1.181 6.781 1.00 94.50 83 PRO A CA 1
ATOM 667 C C . PRO A 1 83 ? 0.628 0.435 5.868 1.00 94.50 83 PRO A C 1
ATOM 669 O O . PRO A 1 83 ? 1.343 1.078 5.099 1.00 94.50 83 PRO A O 1
ATOM 672 N N . ASP A 1 84 ? 0.607 -0.899 5.870 1.00 95.44 84 ASP A N 1
ATOM 673 C CA . ASP A 1 84 ? 1.498 -1.710 5.036 1.00 95.44 84 ASP A CA 1
ATOM 674 C C . ASP A 1 84 ? 1.158 -1.593 3.542 1.00 95.44 84 ASP A C 1
ATOM 676 O O . ASP A 1 84 ? 2.046 -1.560 2.686 1.00 95.44 84 ASP A O 1
ATOM 680 N N . ILE A 1 85 ? -0.130 -1.505 3.194 1.00 96.31 85 ILE A N 1
ATOM 681 C CA . ILE A 1 85 ? -0.572 -1.260 1.812 1.00 96.31 85 ILE A CA 1
ATOM 682 C C . ILE A 1 85 ? -0.035 0.088 1.319 1.00 96.31 85 I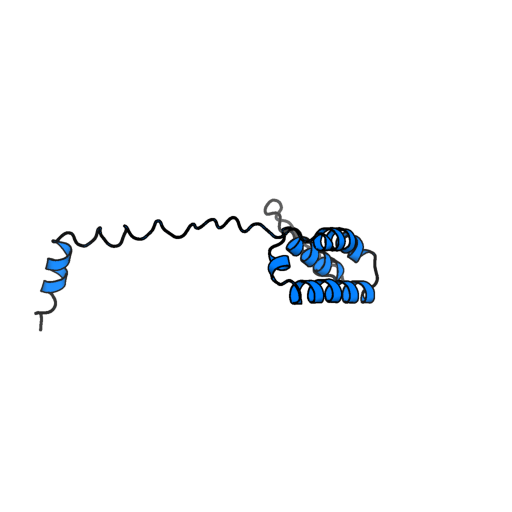LE A C 1
ATOM 684 O O . ILE A 1 85 ? 0.530 0.165 0.225 1.00 96.31 85 ILE A O 1
ATOM 688 N N . ILE A 1 86 ? -0.172 1.143 2.128 1.00 96.06 86 ILE A N 1
ATOM 689 C CA . ILE A 1 86 ? 0.311 2.488 1.787 1.00 96.06 86 ILE A CA 1
ATOM 690 C C . ILE A 1 86 ? 1.837 2.513 1.669 1.00 96.06 86 ILE A C 1
ATOM 692 O O . ILE A 1 86 ? 2.367 3.104 0.727 1.00 96.06 86 ILE A O 1
ATOM 696 N N . GLN A 1 87 ? 2.546 1.825 2.565 1.00 93.75 87 GLN A N 1
ATOM 697 C CA . GLN A 1 87 ? 3.998 1.689 2.491 1.00 93.75 87 GLN A CA 1
ATOM 698 C C . GLN A 1 87 ? 4.438 1.016 1.183 1.00 93.75 87 GLN A C 1
ATOM 700 O O . GLN A 1 87 ? 5.333 1.513 0.500 1.00 93.75 87 GLN A O 1
ATOM 705 N N . ASN A 1 88 ? 3.780 -0.075 0.789 1.00 94.75 88 ASN A N 1
ATOM 706 C CA . ASN A 1 88 ? 4.079 -0.776 -0.460 1.00 94.75 88 ASN A CA 1
ATOM 707 C C . ASN A 1 88 ? 3.843 0.103 -1.699 1.00 94.75 88 ASN A C 1
ATOM 709 O O . ASN A 1 88 ? 4.655 0.083 -2.624 1.00 94.75 88 ASN A O 1
ATOM 713 N N . ILE A 1 89 ? 2.769 0.903 -1.710 1.00 94.06 89 ILE A N 1
ATOM 714 C CA . ILE A 1 89 ? 2.519 1.896 -2.768 1.00 94.06 89 ILE A CA 1
ATOM 715 C C . ILE A 1 89 ? 3.668 2.905 -2.830 1.00 94.06 89 ILE A C 1
ATOM 717 O O . ILE A 1 89 ? 4.185 3.186 -3.910 1.00 94.06 89 ILE A O 1
ATOM 721 N N . TYR A 1 90 ? 4.085 3.437 -1.680 1.00 90.69 90 TYR A N 1
ATOM 722 C CA . TYR A 1 90 ? 5.141 4.442 -1.611 1.00 90.69 90 TYR A CA 1
ATOM 723 C C . TYR A 1 90 ? 6.488 3.905 -2.117 1.00 90.69 90 TYR A C 1
ATOM 725 O O . TYR A 1 90 ? 7.130 4.552 -2.945 1.00 90.69 90 TYR A O 1
ATOM 733 N N . ILE A 1 91 ? 6.875 2.694 -1.701 1.00 90.19 91 ILE A N 1
ATOM 734 C CA .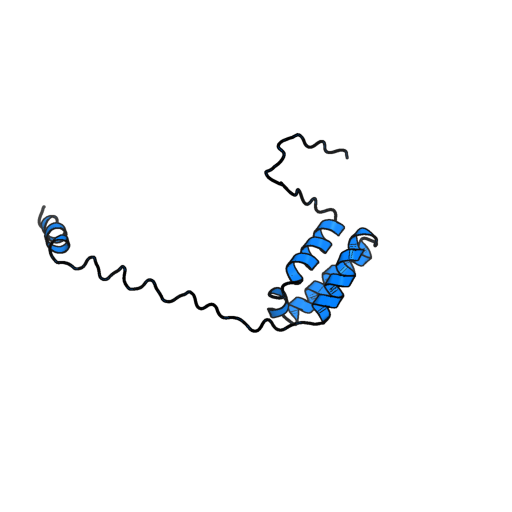 ILE A 1 91 ? 8.085 2.012 -2.185 1.00 90.19 91 ILE A CA 1
ATOM 735 C C . ILE A 1 91 ? 8.023 1.815 -3.705 1.00 90.19 91 ILE A C 1
ATOM 737 O O . ILE A 1 91 ? 8.984 2.124 -4.408 1.00 90.19 91 ILE A O 1
ATOM 741 N N . ALA A 1 92 ? 6.888 1.345 -4.230 1.00 90.38 92 ALA A N 1
ATOM 742 C CA . ALA A 1 92 ? 6.725 1.089 -5.660 1.00 90.38 92 ALA A CA 1
ATOM 743 C C . ALA A 1 92 ? 6.776 2.369 -6.517 1.00 90.38 92 ALA A C 1
ATOM 745 O O . ALA A 1 92 ? 7.205 2.323 -7.667 1.00 90.38 92 ALA A O 1
ATOM 746 N N . LEU A 1 93 ? 6.393 3.521 -5.958 1.00 88.06 93 LEU A N 1
ATOM 747 C CA . LEU A 1 93 ? 6.526 4.833 -6.604 1.00 88.06 93 LEU A CA 1
ATOM 748 C C . LEU A 1 93 ? 7.962 5.394 -6.574 1.00 88.06 93 LEU A C 1
ATOM 750 O O . LEU A 1 93 ? 8.187 6.508 -7.044 1.00 88.06 93 LEU A O 1
ATOM 754 N N . GLY A 1 94 ? 8.935 4.648 -6.039 1.00 81.69 94 GLY A N 1
ATOM 755 C CA . GLY A 1 94 ? 10.323 5.097 -5.895 1.00 81.69 94 GLY A CA 1
ATOM 756 C C . GLY A 1 94 ? 10.583 5.886 -4.609 1.00 81.69 94 GLY A C 1
ATOM 757 O O . GLY A 1 94 ? 11.613 6.548 -4.486 1.00 81.69 94 GLY A O 1
ATOM 758 N N . GLY A 1 95 ? 9.664 5.831 -3.642 1.00 62.88 95 GLY A N 1
ATOM 759 C CA . GLY A 1 95 ? 9.844 6.410 -2.320 1.00 62.88 95 GLY A CA 1
ATOM 760 C C . GLY A 1 95 ? 10.914 5.654 -1.536 1.00 62.88 95 GLY A C 1
ATOM 761 O O . GLY A 1 95 ? 10.679 4.554 -1.040 1.00 62.88 95 GLY A O 1
ATOM 762 N N . ILE A 1 96 ? 12.102 6.249 -1.421 1.00 52.47 96 ILE A N 1
ATOM 763 C CA . ILE A 1 96 ? 13.215 5.708 -0.635 1.00 52.47 96 ILE A CA 1
ATOM 764 C C . ILE A 1 96 ? 12.768 5.583 0.831 1.00 52.47 96 ILE A C 1
ATOM 766 O O . ILE A 1 96 ? 12.576 6.586 1.519 1.00 52.47 96 ILE A O 1
ATOM 770 N N . HIS A 1 97 ? 12.624 4.350 1.320 1.00 49.00 97 HIS A N 1
ATOM 771 C CA . HIS A 1 97 ? 12.562 4.053 2.750 1.00 49.00 97 HIS A CA 1
ATOM 772 C C . HIS A 1 97 ? 13.991 3.906 3.270 1.00 49.00 97 HIS A C 1
ATOM 774 O O . HIS A 1 97 ? 14.600 2.843 3.151 1.00 49.00 97 HIS A O 1
ATOM 780 N N . ILE A 1 98 ? 14.535 4.971 3.858 1.00 46.84 98 ILE A N 1
ATOM 781 C CA . ILE A 1 98 ? 15.734 4.842 4.685 1.00 46.84 98 ILE A CA 1
ATOM 782 C C . ILE A 1 98 ? 15.279 4.186 5.991 1.00 46.84 98 ILE A C 1
ATOM 784 O O . ILE A 1 98 ? 14.758 4.853 6.884 1.00 46.84 98 ILE A O 1
ATOM 788 N N . PHE A 1 99 ? 15.429 2.867 6.091 1.00 44.41 99 PHE A N 1
ATOM 789 C CA . PHE A 1 99 ? 15.390 2.188 7.381 1.00 44.41 99 PHE A CA 1
ATOM 790 C C . PHE A 1 99 ? 16.666 2.578 8.124 1.00 44.41 99 PHE A C 1
ATOM 792 O O . PHE A 1 99 ? 17.709 1.951 7.956 1.00 44.41 99 PHE A O 1
ATOM 799 N N . ILE A 1 100 ? 16.599 3.646 8.919 1.00 44.41 100 ILE A N 1
ATOM 800 C CA . ILE A 1 100 ? 17.639 3.922 9.905 1.00 44.41 100 ILE A CA 1
ATOM 801 C C . ILE A 1 100 ? 17.448 2.876 11.006 1.00 44.41 100 ILE A C 1
ATOM 803 O O . ILE A 1 100 ? 16.691 3.077 11.949 1.00 44.41 100 ILE A O 1
ATOM 807 N N . ASN A 1 101 ? 18.079 1.715 10.840 1.00 42.06 101 ASN A N 1
ATOM 808 C CA . ASN A 1 101 ? 18.413 0.889 11.987 1.00 42.06 101 ASN A CA 1
ATOM 809 C C . ASN A 1 101 ? 19.517 1.642 12.726 1.00 42.06 101 ASN A C 1
ATOM 811 O O . ASN A 1 101 ? 20.615 1.807 12.193 1.00 42.06 101 ASN A O 1
ATOM 815 N N . ASP A 1 102 ? 19.240 2.076 13.952 1.00 48.47 102 ASP A N 1
ATOM 816 C CA . ASP A 1 102 ? 20.186 2.788 14.823 1.00 48.47 102 ASP A CA 1
ATOM 817 C C . ASP A 1 102 ? 21.437 1.955 15.202 1.00 48.47 102 ASP A C 1
ATOM 819 O O . ASP A 1 102 ? 22.241 2.371 16.035 1.00 48.47 102 ASP A O 1
ATOM 823 N N . GLU A 1 103 ? 21.633 0.780 14.596 1.00 55.38 103 GLU A N 1
ATOM 824 C CA . GLU A 1 103 ? 22.731 -0.140 14.892 1.00 55.38 103 GLU A CA 1
ATOM 825 C C . GLU A 1 103 ? 23.983 0.064 14.031 1.00 55.38 103 GLU A C 1
ATOM 827 O O . GLU A 1 103 ? 25.060 -0.338 14.463 1.00 55.38 103 GLU A O 1
ATOM 832 N N . TRP A 1 104 ? 23.908 0.735 12.875 1.00 44.06 104 TRP A N 1
ATOM 833 C CA . TRP A 1 104 ? 25.091 0.932 12.026 1.00 44.06 104 TRP A CA 1
ATOM 834 C C . TRP A 1 104 ? 25.155 2.356 11.476 1.00 44.06 104 TRP A C 1
ATOM 836 O O . TRP A 1 104 ? 24.594 2.693 10.436 1.00 44.06 104 TRP A O 1
ATOM 846 N N . LYS A 1 105 ? 25.881 3.215 12.201 1.00 49.72 105 LYS A N 1
ATOM 847 C CA . LYS A 1 105 ? 26.491 4.412 11.618 1.00 49.72 105 LYS A CA 1
ATOM 848 C C . LYS A 1 105 ? 27.493 3.936 10.575 1.00 49.72 105 LYS A C 1
ATOM 850 O O . LYS A 1 105 ? 28.554 3.505 10.990 1.00 49.72 105 LYS A O 1
ATOM 855 N N . GLU A 1 106 ? 27.194 4.037 9.286 1.00 46.22 106 GLU A N 1
ATOM 856 C CA . GLU A 1 106 ? 28.213 4.255 8.252 1.00 46.22 106 GLU A CA 1
ATOM 857 C C . GLU A 1 106 ? 27.564 4.547 6.886 1.00 46.22 106 GLU A C 1
ATOM 859 O O . GLU A 1 106 ? 26.770 3.772 6.369 1.00 46.22 106 GLU A O 1
ATOM 864 N N . GLU A 1 107 ? 27.877 5.750 6.397 1.00 42.94 107 GLU A N 1
ATOM 865 C CA . GLU A 1 107 ? 28.014 6.205 5.006 1.00 42.94 107 GLU A CA 1
ATOM 866 C C . GLU A 1 107 ? 27.034 5.686 3.928 1.00 42.94 107 GLU A C 1
ATOM 868 O O . GLU A 1 107 ? 27.108 4.554 3.457 1.00 42.94 107 GLU A O 1
ATOM 873 N N . TYR A 1 108 ? 26.173 6.587 3.436 1.00 48.66 108 TYR A N 1
ATOM 874 C CA . TYR A 1 108 ? 25.312 6.344 2.275 1.00 48.66 108 TYR A CA 1
ATOM 875 C C . TYR A 1 108 ? 25.920 6.972 1.017 1.00 48.66 108 TYR A C 1
ATOM 877 O O . TYR A 1 108 ? 26.011 8.196 0.911 1.00 48.66 108 TYR A O 1
ATOM 885 N N . HIS A 1 109 ? 26.277 6.140 0.041 1.00 35.72 109 HIS A N 1
ATOM 886 C CA . HIS A 1 109 ? 26.515 6.570 -1.336 1.00 35.72 109 HIS A CA 1
ATOM 887 C C . HIS A 1 109 ? 25.210 6.466 -2.134 1.00 35.72 109 HIS A C 1
ATOM 889 O O . HIS A 1 109 ? 24.583 5.409 -2.181 1.00 35.72 109 HIS A O 1
ATOM 895 N N . ILE A 1 110 ? 24.804 7.575 -2.753 1.00 49.00 110 ILE A N 1
ATOM 896 C CA . ILE A 1 110 ? 23.683 7.640 -3.697 1.00 49.00 110 ILE A CA 1
ATOM 897 C C . ILE A 1 110 ? 24.293 7.672 -5.099 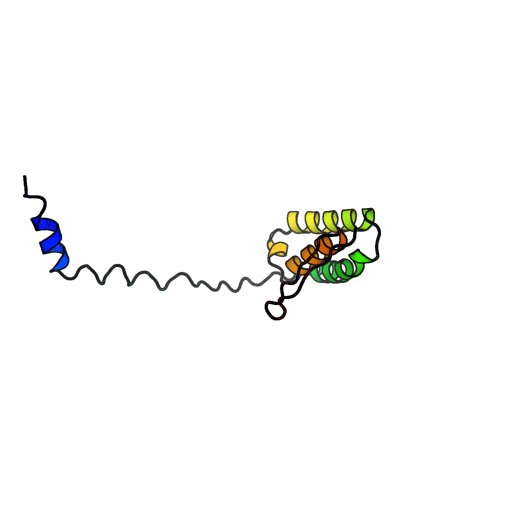1.00 49.00 110 ILE A C 1
ATOM 899 O O . ILE A 1 110 ? 25.000 8.625 -5.431 1.00 49.00 110 ILE A O 1
ATOM 903 N N . GLU A 1 111 ? 24.031 6.651 -5.912 1.00 36.34 111 GLU A N 1
ATOM 904 C CA . GLU A 1 111 ? 24.315 6.679 -7.351 1.00 36.34 111 GLU A CA 1
ATOM 905 C C . GLU A 1 111 ? 23.014 6.959 -8.119 1.00 36.34 111 GLU A C 1
ATOM 907 O O . GLU A 1 111 ? 21.965 6.400 -7.790 1.00 36.34 111 GLU A O 1
ATOM 912 N N . PHE A 1 112 ? 23.095 7.888 -9.080 1.00 48.41 112 PHE A N 1
ATOM 913 C CA . PHE A 1 112 ? 21.996 8.363 -9.931 1.00 48.41 112 PHE A CA 1
ATOM 914 C C . PHE A 1 112 ? 21.842 7.514 -11.194 1.00 48.41 112 PHE A C 1
ATOM 916 O O . PHE A 1 112 ? 22.888 7.144 -11.776 1.00 48.41 112 PHE A O 1
#

Secondary structure (DSSP, 8-state):
--STTTHHHHHTTTT-TTSTTTT-S-------------HHHHHHHHHHTTGGGS-HHHHHHHHHHHHHHHHH-GGGGGSTTHHHHHHHHHHHTT-------TT----PPPP-

Solvent-accessible surface area (backbone atoms only — not comparable to full-atom values): 7337 Å² total; per-residue (Å²): 140,72,81,76,70,58,58,67,66,54,55,72,75,56,82,67,76,71,65,78,73,72,76,76,86,82,79,83,77,77,71,79,64,81,71,72,81,56,71,63,51,59,54,47,40,62,52,29,77,50,36,74,82,53,54,68,71,54,47,52,52,50,53,51,52,54,51,53,48,38,69,78,38,60,67,50,68,71,35,86,52,41,65,57,31,53,50,33,50,40,45,47,74,68,46,81,76,80,78,80,57,93,84,63,93,73,87,87,84,85,85,132

pLDDT: mean 73.36, std 21.24, range [35.72, 97.56]

Mean predicted aligned error: 16.65 Å

Sequence (112 aa):
MNAYNNTYKTLIKRGIFPLLLLLLPLCFCSCEKDIEHYPEMVAYYAESKNLPSVTADSIARFTQKVDHFVVQYPAAKEDSLYPDIIQNIYIALGGIHIFINDEWKEEYHIEF

Radius of gyration: 27.01 Å; Cα contacts (8 Å, |Δi|>4): 48; chains: 1; bounding box: 45×59×69 Å